Protein AF-A0A8S3UVD8-F1 (afdb_monomer_lite)

Sequence (152 aa):
MSSKSVLEHFTVPDDFQNGNTFKGKCMHCGTLISGSYKVTSNFVTHMKRKHRDLYILHSENKEIQPTLTQCIKKSVKYSPSDPKQLEMTNALIMFIAGDLLAVQYLAIPATSAPVERLFSTAGKTFRPERCRLADGTFEKLMMVKCNGKMLK

Foldseek 3Di:
DDLDDLCVQWDWDPDDDDDDWTWTAGNPPRDTWTDDPVDCVRSLVCCCPPVVVVSVVSVVPDPPDDDPVRVVVPDDDDDPPDVVVVVVVVVVCCCCVPPVVCCVVVVDDPDCVVVVVLVVVLCVVDDPVPDPDDPVRSVVVSVCVVCVVVVD

Secondary structure (DSSP, 8-state):
-----GGGGEE------SS--EEEEETTT--EEEEBTTB-HHHHHHHHHH-HHHHHHHHTTS-PPPPHHHHHHT-PPPPTT-HHHHHHHHHHHHIIIIIIHHHHHHTS-SSSHHHHHHHHHHHHH--TTT----HHHHHHHHHHHHHTTT--

InterPro domains:
  IPR003656 Zinc finger, BED-type [PF02892] (22-52)
  IPR008906 HAT, C-terminal dimerisation domain [PF05699] (101-145)
  IPR012337 Ribonuclease H-like superfamily [SSF53098] (101-149)
  IPR052035 Zinc finger BED domain-containing [PTHR46481] (101-147)

pLDDT: mean 81.74, std 10.95, range [38.47, 94.12]

Structure (mmCIF, N/CA/C/O backbone):
data_AF-A0A8S3UVD8-F1
#
_entry.id   AF-A0A8S3UVD8-F1
#
loop_
_atom_site.group_PDB
_atom_site.id
_atom_site.type_symbol
_atom_site.label_atom_id
_atom_site.label_alt_id
_atom_site.label_comp_id
_atom_site.label_asym_id
_atom_site.label_entity_id
_atom_site.label_seq_id
_atom_site.pdbx_PDB_ins_code
_atom_site.Cartn_x
_atom_site.Cartn_y
_atom_site.Cartn_z
_atom_site.occupancy
_atom_site.B_iso_or_equiv
_atom_site.auth_seq_id
_atom_site.auth_comp_id
_atom_site.auth_asym_id
_atom_site.auth_atom_id
_atom_site.pdbx_PDB_model_num
ATOM 1 N N . MET A 1 1 ? -14.659 1.207 34.297 1.00 38.47 1 MET A N 1
ATOM 2 C CA . MET A 1 1 ? -15.651 0.137 34.545 1.00 38.47 1 MET A CA 1
ATOM 3 C C . MET A 1 1 ? -15.210 -1.087 33.761 1.00 38.47 1 MET A C 1
ATOM 5 O O . MET A 1 1 ? -15.003 -0.964 32.563 1.00 38.47 1 MET A O 1
ATOM 9 N N . SER A 1 2 ? -14.936 -2.204 34.440 1.00 39.72 2 SER A N 1
ATOM 10 C CA . SER A 1 2 ? -14.349 -3.405 33.825 1.00 39.72 2 SER A CA 1
ATOM 11 C C . SER A 1 2 ? -15.328 -4.034 32.827 1.00 39.72 2 SER A C 1
ATOM 13 O O . SER A 1 2 ? -16.478 -4.295 33.183 1.00 39.72 2 SER A O 1
ATOM 15 N N . SER A 1 3 ? -14.905 -4.236 31.577 1.00 52.03 3 SER A N 1
ATOM 16 C CA . SER A 1 3 ? -15.711 -4.889 30.543 1.00 52.03 3 SER A CA 1
ATOM 17 C C . SER A 1 3 ? -15.956 -6.346 30.935 1.00 52.03 3 SER A C 1
ATOM 19 O O . SER A 1 3 ? -15.036 -7.161 30.859 1.00 52.03 3 SER A O 1
ATOM 21 N N . LYS A 1 4 ? -17.180 -6.666 31.365 1.00 61.78 4 LYS A N 1
ATOM 22 C CA . LYS A 1 4 ? -17.536 -8.013 31.822 1.00 61.78 4 LYS A CA 1
ATOM 23 C C . LYS A 1 4 ? -17.364 -9.032 30.696 1.00 61.78 4 LYS A C 1
ATOM 25 O O . LYS A 1 4 ? -17.984 -8.911 29.633 1.00 61.78 4 LYS A O 1
ATOM 30 N N . SER A 1 5 ? -16.494 -10.015 30.905 1.00 77.50 5 SER A N 1
ATOM 31 C CA . SER A 1 5 ? -16.198 -11.054 29.915 1.00 77.50 5 SER A CA 1
ATOM 32 C C . SER A 1 5 ? -17.303 -12.107 29.899 1.00 77.50 5 SER A C 1
ATOM 34 O O . SER A 1 5 ? -17.828 -12.490 30.938 1.00 77.50 5 SER A O 1
ATOM 36 N N . VAL A 1 6 ? -17.626 -12.659 28.723 1.00 83.75 6 VAL A N 1
ATOM 37 C CA . VAL A 1 6 ? -18.610 -13.759 28.596 1.00 83.75 6 VAL A CA 1
ATOM 38 C C . VAL A 1 6 ? -18.201 -14.989 29.419 1.00 83.75 6 VAL A C 1
ATOM 40 O O . VAL A 1 6 ? -19.062 -15.768 29.821 1.00 83.75 6 VAL A O 1
ATOM 43 N N . LEU A 1 7 ? -16.902 -15.139 29.699 1.00 84.62 7 LEU A N 1
ATOM 44 C CA . LEU A 1 7 ? -16.356 -16.206 30.537 1.00 84.62 7 LEU A CA 1
ATOM 45 C C . LEU A 1 7 ? -16.780 -16.110 32.012 1.00 84.62 7 LEU A C 1
ATOM 47 O O . LEU A 1 7 ? -16.761 -17.131 32.683 1.00 84.62 7 LEU A O 1
ATOM 51 N N . GLU A 1 8 ? -17.241 -14.953 32.502 1.00 86.06 8 GLU A N 1
ATOM 52 C CA . GLU A 1 8 ? -17.732 -14.792 33.886 1.00 86.06 8 GLU A CA 1
ATOM 53 C C . GLU A 1 8 ? -18.991 -15.625 34.181 1.00 86.06 8 GLU A C 1
ATOM 55 O O . GLU A 1 8 ? -19.321 -15.870 35.336 1.00 86.06 8 GLU A O 1
ATOM 60 N N . HIS A 1 9 ? -19.689 -16.098 33.144 1.00 87.50 9 HIS A N 1
ATOM 61 C CA . HIS A 1 9 ? -20.867 -16.967 33.272 1.00 87.50 9 HIS A CA 1
ATOM 62 C C . HIS A 1 9 ? -20.526 -18.465 33.263 1.00 87.50 9 HIS A C 1
ATOM 64 O O . HIS A 1 9 ? -21.423 -19.314 33.153 1.00 87.50 9 HIS A O 1
ATOM 70 N N . PHE A 1 10 ? -19.236 -18.801 33.314 1.00 89.25 10 PHE A N 1
ATOM 71 C CA . PHE A 1 10 ? -18.733 -20.165 33.241 1.00 89.25 10 PHE A CA 1
ATOM 72 C C . PHE A 1 10 ? -17.772 -20.452 34.387 1.00 89.25 10 PHE A C 1
ATOM 74 O O . PHE A 1 10 ? -16.854 -19.687 34.661 1.00 89.25 10 PHE A O 1
ATOM 81 N N . THR A 1 11 ? -17.934 -21.617 35.006 1.00 88.62 11 THR A N 1
ATOM 82 C CA . THR A 1 11 ? -16.913 -22.172 35.894 1.00 88.62 11 THR A CA 1
ATOM 83 C C . THR A 1 11 ? -15.843 -22.821 35.024 1.00 88.62 11 THR A C 1
ATOM 85 O O . THR A 1 11 ? -16.133 -23.781 34.299 1.00 88.62 11 THR A O 1
ATOM 88 N N . VAL A 1 12 ? -14.631 -22.272 35.059 1.00 83.50 12 VAL A N 1
ATOM 89 C CA . VAL A 1 12 ? -13.481 -22.725 34.269 1.00 83.50 12 VAL A CA 1
ATOM 90 C C . VAL A 1 12 ? -12.367 -23.197 35.211 1.00 83.50 12 VAL A C 1
ATOM 92 O O . VAL A 1 12 ? -12.194 -22.590 36.263 1.00 83.50 12 VAL A O 1
ATOM 95 N N . PRO A 1 13 ? -11.661 -24.299 34.900 1.00 77.69 13 PRO A N 1
ATOM 96 C CA . PRO A 1 13 ? -10.553 -24.767 35.728 1.00 77.69 13 PRO A CA 1
ATOM 97 C C . PRO A 1 13 ? -9.345 -23.823 35.614 1.00 77.69 13 PRO A C 1
ATOM 99 O O . PRO A 1 13 ? -8.972 -23.426 34.506 1.00 77.69 13 PRO A O 1
ATOM 102 N N . ASP A 1 14 ? -8.731 -23.510 36.758 1.00 66.00 14 ASP A N 1
ATOM 103 C CA . ASP A 1 14 ? -7.578 -22.603 36.912 1.00 66.00 14 ASP A CA 1
ATOM 104 C C . ASP A 1 14 ? -6.243 -23.200 36.434 1.00 66.00 14 ASP A C 1
ATOM 106 O O . ASP A 1 14 ? -5.193 -22.591 36.635 1.00 66.00 14 ASP A O 1
ATOM 110 N N . ASP A 1 15 ? -6.249 -24.379 35.803 1.00 62.69 15 ASP A N 1
ATOM 111 C CA . ASP A 1 15 ? -5.028 -25.090 35.423 1.00 62.69 15 ASP A CA 1
ATOM 112 C C . ASP A 1 15 ? -4.253 -24.334 34.333 1.00 62.69 15 ASP A C 1
ATOM 114 O O . ASP A 1 15 ? -4.408 -24.518 33.120 1.00 62.69 15 ASP A O 1
ATOM 118 N N . PHE A 1 16 ? -3.376 -23.454 34.810 1.00 54.94 16 PHE A N 1
ATOM 119 C CA . PHE A 1 16 ? -2.309 -22.818 34.069 1.00 54.94 16 PHE A CA 1
ATOM 120 C C . PHE A 1 16 ? -1.323 -23.894 33.631 1.00 54.94 16 PHE A C 1
ATOM 122 O O . PHE A 1 16 ? -0.362 -24.186 34.341 1.00 54.94 16 PHE A O 1
ATOM 129 N N . GLN A 1 17 ? -1.532 -24.438 32.431 1.00 56.34 17 GLN A N 1
ATOM 130 C CA . GLN A 1 17 ? -0.442 -24.647 31.481 1.00 56.34 17 GLN A CA 1
ATOM 131 C C . GLN A 1 17 ? -0.924 -25.005 30.068 1.00 56.34 17 GLN A C 1
ATOM 133 O O . GLN A 1 17 ? -1.580 -26.007 29.816 1.00 56.34 17 GLN A O 1
ATOM 138 N N . ASN A 1 18 ? -0.467 -24.165 29.139 1.00 52.91 18 ASN A N 1
ATOM 139 C CA . ASN A 1 18 ? -0.089 -24.500 27.772 1.00 52.91 18 ASN A CA 1
ATOM 140 C C . ASN A 1 18 ? -1.186 -25.023 26.822 1.00 52.91 18 ASN A C 1
ATOM 142 O O . ASN A 1 18 ? -1.435 -26.215 26.702 1.00 52.91 18 ASN A O 1
ATOM 146 N N . GLY A 1 19 ? -1.780 -24.105 26.051 1.00 57.94 19 GLY A N 1
ATOM 147 C CA . GLY A 1 19 ? -2.314 -24.384 24.707 1.00 57.94 19 GLY A CA 1
ATOM 148 C C . GLY A 1 19 ? -3.554 -25.278 24.574 1.00 57.94 19 GLY A C 1
ATOM 149 O O . GLY A 1 19 ? -4.140 -25.302 23.492 1.00 57.94 19 GLY A O 1
ATOM 150 N N . ASN A 1 20 ? -3.990 -25.964 25.629 1.00 69.25 20 ASN A N 1
ATOM 151 C CA . ASN A 1 20 ? -5.048 -26.963 25.531 1.00 69.25 20 ASN A CA 1
ATOM 152 C C . ASN A 1 20 ? -6.461 -26.374 25.609 1.00 69.25 20 ASN A C 1
ATOM 154 O O . ASN A 1 20 ? -6.728 -25.352 26.246 1.00 69.25 20 ASN A O 1
ATOM 158 N N . THR A 1 21 ? -7.390 -27.052 24.933 1.00 77.19 21 THR A N 1
ATOM 159 C CA . THR A 1 21 ? -8.827 -26.795 25.042 1.00 77.19 21 THR A CA 1
ATOM 160 C C . THR A 1 21 ? -9.318 -27.209 26.424 1.00 77.19 21 THR A C 1
ATOM 162 O O . THR A 1 21 ? -9.106 -28.352 26.827 1.00 77.19 21 THR A O 1
ATOM 165 N N . PHE A 1 22 ? -10.020 -26.322 27.124 1.00 86.00 22 PHE A N 1
ATOM 166 C CA . PHE A 1 22 ? -10.641 -26.620 28.413 1.00 86.00 22 PHE A CA 1
ATOM 167 C C . PHE A 1 22 ? -12.155 -26.775 28.261 1.00 86.00 22 PHE A C 1
ATOM 169 O O . PHE A 1 22 ? -12.752 -26.317 27.282 1.00 86.00 22 PHE A O 1
ATOM 176 N N . LYS A 1 23 ? -12.790 -27.414 29.247 1.00 87.06 23 LYS A N 1
ATOM 177 C CA . LYS A 1 23 ? -14.249 -27.516 29.345 1.00 87.06 23 LYS A CA 1
ATOM 178 C C . LYS A 1 23 ? -14.750 -26.578 30.438 1.00 87.06 23 LYS A C 1
ATOM 180 O O . LYS A 1 23 ? -14.437 -26.786 31.603 1.00 87.06 23 LYS A O 1
ATOM 185 N N . GLY A 1 24 ? -15.516 -25.557 30.065 1.00 89.06 24 GLY A N 1
ATOM 186 C CA . GLY A 1 24 ? -16.191 -24.662 31.005 1.00 89.06 24 GLY A CA 1
ATOM 187 C C . GLY A 1 24 ? -17.629 -25.110 31.256 1.00 89.06 24 GLY A C 1
ATOM 188 O O . GLY A 1 24 ? -18.344 -25.452 30.311 1.00 89.06 24 GLY A O 1
ATOM 189 N N . LYS A 1 25 ? -18.071 -25.102 32.516 1.00 92.12 25 LYS A N 1
ATOM 190 C CA . LYS A 1 25 ? -19.456 -25.422 32.897 1.00 92.12 25 LYS A CA 1
ATOM 191 C C . LYS A 1 25 ? -20.290 -24.147 32.943 1.00 92.12 25 LYS A C 1
ATOM 193 O O . LYS A 1 25 ? -19.943 -23.217 33.662 1.00 92.12 25 LYS A O 1
ATOM 198 N N . CYS A 1 26 ? -21.392 -24.096 32.196 1.00 92.88 26 CYS A N 1
ATOM 199 C CA . CYS A 1 26 ? -22.315 -22.962 32.252 1.00 92.88 26 CYS A CA 1
ATOM 200 C C . CYS A 1 26 ? -22.997 -22.881 33.624 1.00 92.88 26 CYS A C 1
ATOM 202 O O . CYS A 1 26 ? -23.565 -23.873 34.083 1.00 92.88 26 CYS A O 1
ATOM 204 N N . MET A 1 27 ? -23.015 -21.698 34.238 1.00 92.31 27 MET A N 1
ATOM 205 C CA . MET A 1 27 ? -23.657 -21.485 35.542 1.00 92.31 27 MET A CA 1
ATOM 206 C C . MET A 1 27 ? -25.193 -21.463 35.474 1.00 92.31 27 MET A C 1
ATOM 208 O O . MET A 1 27 ? -25.849 -21.697 36.482 1.00 92.31 27 MET A O 1
ATOM 212 N N . HIS A 1 28 ? -25.770 -21.242 34.288 1.00 89.81 28 HIS A N 1
ATOM 213 C CA . HIS A 1 28 ? -27.219 -21.059 34.101 1.00 89.81 28 HIS A CA 1
ATOM 214 C C . HIS A 1 28 ? -27.960 -22.333 33.683 1.00 89.81 28 HIS A C 1
ATOM 216 O O . HIS A 1 28 ? -29.147 -22.479 33.951 1.00 89.81 28 HIS A O 1
ATOM 222 N N . CYS A 1 29 ? -27.279 -23.270 33.016 1.00 91.75 29 CYS A N 1
ATOM 223 C CA . CYS A 1 29 ? -27.879 -24.543 32.592 1.00 91.75 29 CYS A CA 1
ATOM 224 C C . CYS A 1 29 ? -26.997 -25.773 32.838 1.00 91.75 29 CYS A C 1
ATOM 226 O O . CYS A 1 29 ? -27.349 -26.874 32.418 1.00 91.75 29 CYS A O 1
ATOM 228 N N . GLY A 1 30 ? -25.812 -25.602 33.433 1.00 89.50 30 GLY A N 1
ATOM 229 C CA . GLY A 1 30 ? -24.894 -26.700 33.746 1.00 89.50 30 GLY A CA 1
ATOM 230 C C . GLY A 1 30 ? -24.226 -27.372 32.541 1.00 89.50 30 GLY A C 1
ATOM 231 O O . GLY A 1 30 ? -23.455 -28.309 32.737 1.00 89.50 30 GLY A O 1
ATOM 232 N N . THR A 1 31 ? -24.488 -26.923 31.307 1.00 92.06 31 THR A N 1
ATOM 233 C CA . THR A 1 31 ? -23.920 -27.531 30.091 1.00 92.06 31 THR A CA 1
ATOM 234 C C . THR A 1 31 ? -22.405 -27.312 30.036 1.00 92.06 31 THR A C 1
ATOM 236 O O . THR A 1 31 ? -21.930 -26.198 30.261 1.00 92.06 31 THR A O 1
ATOM 239 N N . LEU A 1 32 ? -21.651 -28.363 29.707 1.00 90.81 32 LEU A N 1
ATOM 240 C CA . LEU A 1 32 ? -20.200 -28.305 29.519 1.00 90.81 32 LEU A CA 1
ATOM 241 C C . LEU A 1 32 ? -19.857 -27.893 28.085 1.00 90.81 32 LEU A C 1
ATOM 243 O O . LEU A 1 32 ? -20.326 -28.504 27.126 1.00 90.81 32 LEU A O 1
ATOM 247 N N . ILE A 1 33 ? -19.008 -26.879 27.939 1.00 91.50 33 ILE A N 1
ATOM 248 C CA . ILE A 1 33 ? -18.602 -26.324 26.647 1.00 91.50 33 ILE A CA 1
ATOM 249 C C . ILE A 1 33 ? -17.091 -26.387 26.532 1.00 91.50 33 ILE A C 1
ATOM 251 O O . ILE A 1 33 ? -16.381 -25.880 27.394 1.00 91.50 33 ILE A O 1
ATOM 255 N N . SER A 1 34 ? -16.606 -26.984 25.446 1.00 88.31 34 SER A N 1
ATOM 256 C CA . SER A 1 34 ? -15.174 -27.015 25.148 1.00 88.31 34 SER A CA 1
ATOM 257 C C . SER A 1 34 ? -14.761 -25.735 24.416 1.00 88.31 34 SER A C 1
ATOM 259 O O . SER A 1 34 ? -15.440 -25.303 23.479 1.00 88.31 34 SER A O 1
ATOM 261 N N . GLY A 1 35 ? -13.651 -25.125 24.818 1.00 85.12 35 GLY A N 1
ATOM 262 C CA . GLY A 1 35 ? -13.137 -23.900 24.210 1.00 85.12 35 GLY A CA 1
ATOM 263 C C . GLY A 1 35 ? -11.709 -23.584 24.641 1.00 85.12 35 GLY A C 1
ATOM 264 O O . GLY A 1 35 ? -11.030 -24.414 25.237 1.00 85.12 35 GLY A O 1
ATOM 265 N N . SER A 1 36 ? -11.239 -22.386 24.307 1.00 82.56 36 SER A N 1
ATOM 266 C CA . SER A 1 36 ? -9.900 -21.899 24.652 1.00 82.56 36 SER A CA 1
ATOM 267 C C . SER A 1 36 ? -9.997 -20.500 25.251 1.00 82.56 36 SER A C 1
ATOM 269 O O . SER A 1 36 ? -10.903 -19.743 24.912 1.00 82.56 36 SER A O 1
ATOM 271 N N . TYR A 1 37 ? -9.041 -20.121 26.100 1.00 77.50 37 TYR A N 1
ATOM 272 C CA . TYR A 1 37 ? -9.027 -18.798 26.732 1.00 77.50 37 TYR A CA 1
ATOM 273 C C . TYR A 1 37 ? -8.767 -17.679 25.715 1.00 77.50 37 TYR A C 1
ATOM 275 O O . TYR A 1 37 ? -9.180 -16.543 25.925 1.00 77.50 37 TYR A O 1
ATOM 283 N N . LYS A 1 38 ? -8.139 -18.007 24.576 1.00 77.94 38 LYS A N 1
ATOM 284 C CA . LYS A 1 38 ? -7.880 -17.060 23.481 1.00 77.94 38 LYS A CA 1
ATOM 285 C C . LYS A 1 38 ? -9.110 -16.784 22.609 1.00 77.94 38 LYS A C 1
ATOM 287 O O . LYS A 1 38 ? -9.153 -15.756 21.943 1.00 77.94 38 LYS A O 1
ATOM 292 N N . VAL A 1 39 ? -10.091 -17.694 22.572 1.00 78.06 39 VAL A N 1
ATOM 293 C CA . VAL A 1 39 ? -11.243 -17.614 21.656 1.00 78.06 39 VAL A CA 1
ATOM 294 C C . VAL A 1 39 ? -12.528 -18.012 22.377 1.00 78.06 39 VAL A C 1
ATOM 296 O O . VAL A 1 39 ? -12.733 -19.170 22.731 1.00 78.06 39 VAL A O 1
ATOM 299 N N . THR A 1 40 ? -13.447 -17.058 22.531 1.00 86.38 40 THR A N 1
ATOM 300 C CA . THR A 1 40 ? -14.690 -17.232 23.303 1.00 86.38 40 THR A CA 1
ATOM 301 C C . THR A 1 40 ? -15.922 -17.564 22.450 1.00 86.38 40 THR A C 1
ATOM 303 O O . THR A 1 40 ? -17.042 -17.587 22.964 1.00 86.38 40 THR A O 1
ATOM 306 N N . SER A 1 41 ? -15.753 -17.849 21.151 1.00 86.38 41 SER A N 1
ATOM 307 C CA . SER A 1 41 ? -16.862 -18.016 20.192 1.00 86.38 41 SER A CA 1
ATOM 308 C C . SER A 1 41 ? -17.870 -19.096 20.603 1.00 86.38 41 SER A C 1
ATOM 310 O O . SER A 1 41 ? -19.080 -18.880 20.497 1.00 86.38 41 SER A O 1
ATOM 312 N N . ASN A 1 42 ? -17.397 -20.228 21.130 1.00 89.38 42 ASN A N 1
ATOM 313 C CA . ASN A 1 42 ? -18.251 -21.335 21.567 1.00 89.38 42 ASN A CA 1
ATOM 314 C C . ASN A 1 42 ? -19.138 -20.931 22.756 1.00 89.38 42 ASN A C 1
ATOM 316 O O . ASN A 1 42 ? -20.344 -21.182 22.748 1.00 89.38 42 ASN A O 1
ATOM 320 N N . PHE A 1 43 ? -18.564 -20.232 23.739 1.00 89.44 43 PHE A N 1
ATOM 321 C CA . PHE A 1 43 ? -19.272 -19.729 24.920 1.00 89.44 43 PHE A CA 1
ATOM 322 C C . PHE A 1 43 ? -20.301 -18.653 24.549 1.00 89.44 43 PHE A C 1
ATOM 324 O O . PHE A 1 43 ? -21.448 -18.705 24.995 1.00 89.44 43 PHE A O 1
ATOM 331 N N . VAL A 1 44 ? -19.932 -17.732 23.649 1.00 89.06 44 VAL A N 1
ATOM 332 C CA . VAL A 1 44 ? -20.845 -16.723 23.082 1.00 89.06 44 VAL A CA 1
ATOM 333 C C . VAL A 1 44 ? -22.011 -17.388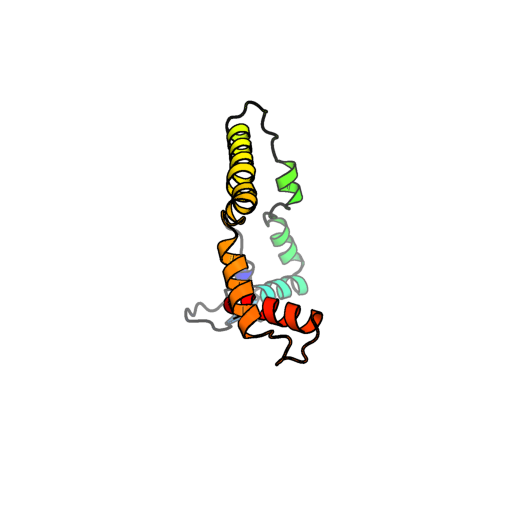 22.353 1.00 89.06 44 VAL A C 1
ATOM 335 O O . VAL A 1 44 ? -23.162 -16.997 22.537 1.00 89.06 44 VAL A O 1
ATOM 338 N N . THR A 1 45 ? -21.732 -18.400 21.531 1.00 91.38 45 THR A N 1
ATOM 339 C CA . THR A 1 45 ? -22.753 -19.111 20.747 1.00 91.38 45 THR A CA 1
ATOM 340 C C . THR A 1 45 ? -23.751 -19.820 21.650 1.00 91.38 45 THR A C 1
ATOM 342 O O . THR A 1 45 ? -24.957 -19.748 21.417 1.00 91.38 45 THR A O 1
ATOM 345 N N . HIS A 1 46 ? -23.268 -20.469 22.707 1.00 91.81 46 HIS A N 1
ATOM 346 C CA . HIS A 1 46 ? -24.139 -21.073 23.703 1.00 91.81 46 HIS A CA 1
ATOM 347 C C . HIS A 1 46 ? -25.015 -20.040 24.409 1.00 91.81 46 HIS A C 1
ATOM 349 O O . HIS A 1 46 ? -26.228 -20.236 24.480 1.00 91.81 46 HIS A O 1
ATOM 355 N N . MET A 1 47 ? -24.423 -18.929 24.863 1.00 90.50 47 MET A N 1
ATOM 356 C CA . MET A 1 47 ? -25.163 -17.865 25.541 1.00 90.50 47 MET A CA 1
ATOM 357 C C . MET A 1 47 ? -26.280 -17.323 24.641 1.00 90.50 47 MET A C 1
ATOM 359 O O . MET A 1 47 ? -27.427 -17.257 25.060 1.00 90.50 47 MET A O 1
ATOM 363 N N . LYS A 1 48 ? -25.995 -17.066 23.358 1.00 89.44 48 LYS A N 1
ATOM 364 C CA . LYS A 1 48 ? -27.003 -16.622 22.378 1.00 89.44 48 LYS A CA 1
ATOM 365 C C . LYS A 1 48 ? -28.161 -17.608 22.187 1.00 89.44 48 LYS A C 1
ATOM 367 O O . LYS A 1 48 ? -29.277 -17.171 21.928 1.00 89.44 48 LYS A O 1
ATOM 372 N N . ARG A 1 49 ? -27.896 -18.918 22.254 1.00 90.06 49 ARG A N 1
ATOM 373 C CA . ARG A 1 49 ? -28.888 -19.969 21.960 1.00 90.06 49 ARG A CA 1
ATOM 374 C C . ARG A 1 49 ? -29.738 -20.352 23.168 1.00 90.06 49 ARG A C 1
ATOM 376 O O . ARG A 1 49 ? -30.937 -20.532 23.010 1.00 90.06 49 ARG A O 1
ATOM 383 N N . LYS A 1 50 ? -29.124 -20.516 24.343 1.00 90.38 50 LYS A N 1
ATOM 384 C CA . LYS A 1 50 ? -29.808 -21.000 25.557 1.00 90.38 50 LYS A CA 1
ATOM 385 C C . LYS A 1 50 ? -30.163 -19.902 26.555 1.00 90.38 50 LYS A C 1
ATOM 387 O O . LYS A 1 50 ? -31.067 -20.097 27.355 1.00 90.38 50 LYS A O 1
ATOM 392 N N . HIS A 1 51 ? -29.473 -18.767 26.501 1.00 90.00 51 HIS A N 1
ATOM 393 C CA . HIS A 1 51 ? -29.577 -17.691 27.487 1.00 90.00 51 HIS A CA 1
ATOM 394 C C . HIS A 1 51 ? -29.597 -16.330 26.782 1.00 90.00 51 HIS A C 1
ATOM 396 O O . HIS A 1 51 ? -28.798 -15.433 27.068 1.00 90.00 51 HIS A O 1
ATOM 402 N N . ARG A 1 52 ? -30.496 -16.206 25.796 1.00 85.31 52 ARG A N 1
ATOM 403 C CA . ARG A 1 52 ? -30.590 -15.036 24.915 1.00 85.31 52 ARG A CA 1
ATOM 404 C C . ARG A 1 52 ? -30.786 -13.745 25.710 1.00 85.31 52 ARG A C 1
ATOM 406 O O . ARG A 1 52 ? -30.130 -12.756 25.401 1.00 85.31 52 ARG A O 1
ATOM 413 N N . ASP A 1 53 ? -31.600 -13.788 26.759 1.00 83.75 53 ASP A N 1
ATOM 414 C CA . ASP A 1 53 ? -31.919 -12.628 27.598 1.00 83.75 53 ASP A CA 1
ATOM 415 C C . ASP A 1 53 ? -30.674 -12.101 28.333 1.00 83.75 53 ASP A C 1
ATOM 417 O O . ASP A 1 53 ? -30.387 -10.905 28.318 1.00 83.75 53 ASP A O 1
ATOM 421 N N . LEU A 1 54 ? -29.848 -13.006 28.874 1.00 81.75 54 LEU A N 1
ATOM 422 C CA . LEU A 1 54 ? -28.587 -12.657 29.542 1.00 81.75 54 LEU A CA 1
ATOM 423 C C . LEU A 1 54 ? -27.531 -12.128 28.561 1.00 81.75 54 LEU A C 1
ATOM 425 O O . LEU A 1 54 ? -26.745 -11.241 28.911 1.00 81.75 54 LEU A O 1
ATOM 429 N N . TYR A 1 55 ? -27.518 -12.652 27.329 1.00 83.06 55 TYR A N 1
ATOM 430 C CA . TYR A 1 55 ? -26.653 -12.158 26.258 1.00 83.06 55 TYR A CA 1
ATOM 431 C C . TYR A 1 55 ? -27.031 -10.735 25.824 1.00 83.06 55 TYR A C 1
ATOM 433 O O . TYR A 1 55 ? -26.136 -9.915 25.627 1.00 83.06 55 TYR A O 1
ATOM 441 N N . ILE A 1 56 ? -28.328 -10.438 25.679 1.00 78.94 56 ILE A N 1
ATOM 442 C CA . ILE A 1 56 ? -28.821 -9.113 25.265 1.00 78.94 56 ILE A CA 1
ATOM 443 C C . ILE A 1 56 ? -28.407 -8.049 26.291 1.00 78.94 56 ILE A C 1
ATOM 445 O O . ILE A 1 56 ? -27.772 -7.069 25.909 1.00 78.94 56 ILE A O 1
ATOM 449 N N . LEU A 1 57 ? -28.615 -8.306 27.587 1.00 71.81 57 LEU A N 1
ATOM 450 C CA . LEU A 1 57 ? -28.217 -7.390 28.669 1.00 71.81 57 LEU A CA 1
ATOM 451 C C . LEU A 1 57 ? -26.707 -7.069 28.675 1.00 71.81 57 LEU A C 1
ATOM 453 O O . LEU A 1 57 ? -26.299 -5.952 28.996 1.00 71.81 57 LEU A O 1
ATOM 457 N N . HIS A 1 58 ? -25.860 -8.030 28.292 1.00 67.50 58 HIS A N 1
ATOM 458 C CA . HIS A 1 58 ? -24.414 -7.807 28.144 1.00 67.50 58 HIS A CA 1
ATOM 459 C C . HIS A 1 58 ? -24.035 -7.148 26.808 1.00 67.50 58 HIS A C 1
ATOM 461 O O . HIS A 1 58 ? -23.004 -6.483 26.719 1.00 67.50 58 HIS A O 1
ATOM 467 N N . SER A 1 59 ? -24.832 -7.349 25.757 1.00 66.31 59 SER A N 1
ATOM 468 C CA . SER A 1 59 ? -24.605 -6.802 24.416 1.00 66.31 59 SER A CA 1
ATOM 469 C C . SER A 1 59 ? -24.823 -5.292 24.366 1.00 66.31 59 SER A C 1
ATOM 471 O O . SER A 1 59 ? -24.079 -4.602 23.676 1.00 66.31 59 SER A O 1
ATOM 473 N N . GLU A 1 60 ? -25.815 -4.784 25.096 1.00 60.88 60 GLU A N 1
ATOM 474 C CA . GLU A 1 60 ? -26.178 -3.358 25.108 1.00 60.88 60 GLU A CA 1
ATOM 475 C C . GLU A 1 60 ? -25.132 -2.468 25.804 1.00 60.88 60 GLU A C 1
ATOM 477 O O . GLU A 1 60 ? -25.131 -1.260 25.610 1.00 60.88 60 GLU A O 1
ATOM 482 N N . ASN A 1 61 ? -24.186 -3.065 26.541 1.00 59.38 61 ASN A N 1
ATOM 483 C CA . ASN A 1 61 ? -23.090 -2.367 27.225 1.00 59.38 61 ASN A CA 1
ATOM 484 C C . ASN A 1 61 ? -21.728 -2.475 26.510 1.00 59.38 61 ASN A C 1
ATOM 486 O O . ASN A 1 61 ? -20.701 -2.097 27.077 1.00 59.38 61 ASN A O 1
ATOM 490 N N . LYS A 1 62 ? -21.668 -3.017 25.286 1.00 62.28 62 LYS A N 1
ATOM 491 C CA . LYS A 1 62 ? -20.420 -2.995 24.511 1.00 62.28 62 LYS A CA 1
ATOM 492 C C . LYS A 1 62 ? -20.258 -1.638 23.843 1.00 62.28 62 LYS A C 1
ATOM 494 O O . LYS A 1 62 ? -21.048 -1.294 22.972 1.00 62.28 62 LYS A O 1
ATOM 499 N N . GLU A 1 63 ? -19.193 -0.924 24.199 1.00 65.06 63 GLU A N 1
ATOM 500 C CA . GLU A 1 63 ? -18.664 0.199 23.420 1.00 65.06 63 GLU A CA 1
ATOM 501 C C . GLU A 1 63 ? -18.474 -0.272 21.966 1.00 65.06 63 GLU A C 1
ATOM 503 O O . GLU A 1 63 ? -17.570 -1.054 21.656 1.00 65.06 63 GLU A O 1
ATOM 508 N N . ILE A 1 64 ? -19.388 0.118 21.075 1.00 69.38 64 ILE A N 1
ATOM 509 C CA . ILE A 1 64 ? -19.325 -0.256 19.6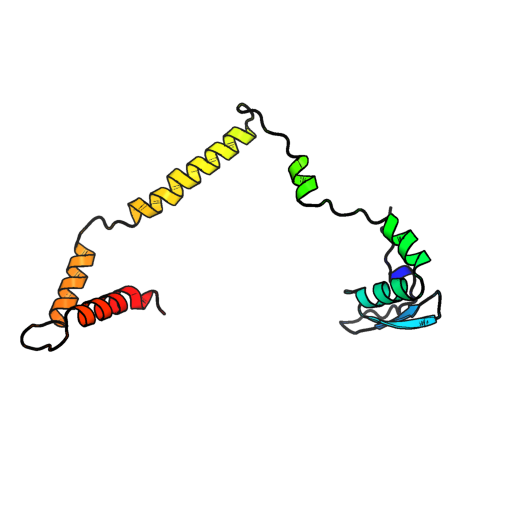63 1.00 69.38 64 ILE A CA 1
ATOM 510 C C . ILE A 1 64 ? -18.192 0.559 19.054 1.00 69.38 64 ILE A C 1
ATOM 512 O O . ILE A 1 64 ? -18.249 1.790 19.038 1.00 69.38 64 ILE A O 1
ATOM 516 N N . GLN A 1 65 ? -17.165 -0.122 18.542 1.00 74.56 65 GLN A N 1
ATOM 517 C CA . GLN A 1 65 ? -16.110 0.550 17.795 1.00 74.56 65 GLN A CA 1
ATOM 518 C C . GLN A 1 65 ? -16.755 1.366 16.660 1.00 74.56 65 GLN A C 1
ATOM 520 O O . GLN A 1 65 ? -17.539 0.805 15.885 1.00 74.56 65 GLN A O 1
ATOM 525 N N . PRO A 1 66 ? -16.459 2.672 16.548 1.00 73.88 66 PRO A N 1
ATOM 526 C CA . PRO A 1 66 ? -17.065 3.503 15.525 1.00 73.88 66 PRO A CA 1
ATOM 527 C C . PRO A 1 66 ? -16.713 2.976 14.135 1.00 73.88 66 PRO A C 1
ATOM 529 O O . PRO A 1 66 ? -15.605 2.499 13.878 1.00 73.88 66 PRO A O 1
ATOM 532 N N . THR A 1 67 ? -17.670 3.077 13.219 1.00 81.19 67 THR A N 1
ATOM 533 C CA . THR A 1 67 ? -17.435 2.719 11.816 1.00 81.19 67 THR A CA 1
ATOM 534 C C . THR A 1 67 ? -16.466 3.710 11.170 1.00 81.19 67 THR A C 1
ATOM 536 O O . THR A 1 67 ? -16.404 4.876 11.569 1.00 81.19 67 THR A O 1
ATOM 539 N N . LEU A 1 68 ? -15.763 3.292 10.109 1.00 77.50 68 LEU A N 1
ATOM 540 C CA . LEU A 1 68 ? -14.926 4.204 9.315 1.00 77.50 68 LEU A CA 1
ATOM 541 C C . LEU A 1 68 ? -15.707 5.456 8.890 1.00 77.50 68 LEU A C 1
ATOM 543 O O . LEU A 1 68 ? -15.203 6.570 8.995 1.00 77.50 68 LEU A O 1
ATOM 547 N N . THR A 1 69 ? -16.975 5.294 8.505 1.00 78.56 69 THR A N 1
ATOM 548 C CA . THR A 1 69 ? -17.865 6.400 8.135 1.00 78.56 69 THR A CA 1
ATOM 549 C C . THR A 1 69 ? -18.082 7.397 9.277 1.00 78.56 69 THR A C 1
ATOM 551 O O . THR A 1 69 ? -18.118 8.602 9.036 1.00 78.56 69 THR A O 1
ATOM 554 N N . GLN A 1 70 ? -18.216 6.928 10.520 1.00 78.25 70 GLN A N 1
ATOM 555 C CA . GLN A 1 70 ? -18.366 7.802 11.689 1.00 78.25 70 GLN A CA 1
ATOM 556 C C . GLN A 1 70 ? -17.070 8.550 12.020 1.00 78.25 70 GLN A C 1
ATOM 558 O O . GLN A 1 70 ? -17.131 9.721 12.391 1.00 78.25 70 GLN A O 1
ATOM 563 N N . CYS A 1 71 ? -15.909 7.917 11.837 1.00 71.12 71 CYS A N 1
ATOM 564 C CA . CYS A 1 71 ? -14.616 8.579 12.016 1.00 71.12 71 CYS A CA 1
ATOM 565 C C . CYS A 1 71 ? -14.363 9.644 10.940 1.00 71.12 71 CYS A C 1
ATOM 567 O O . CYS A 1 71 ? -13.937 10.750 11.262 1.00 71.12 71 CYS A O 1
ATOM 569 N N . ILE A 1 72 ? -14.689 9.348 9.678 1.00 79.12 72 ILE A N 1
ATOM 570 C CA . ILE A 1 72 ? -14.493 10.272 8.550 1.00 79.12 72 ILE A CA 1
ATOM 571 C C . ILE A 1 72 ? -15.403 11.501 8.677 1.00 79.12 72 ILE A C 1
ATOM 573 O O . ILE A 1 72 ? -14.953 12.618 8.455 1.00 79.12 72 ILE A O 1
ATOM 577 N N . LYS A 1 73 ? -16.665 11.344 9.107 1.00 71.00 73 LYS A N 1
ATOM 578 C CA . LYS A 1 73 ? -17.583 12.486 9.304 1.00 71.00 73 LYS A CA 1
ATOM 579 C C . LYS A 1 73 ? -17.101 13.499 10.350 1.00 71.00 73 LYS A C 1
ATOM 581 O O . LYS A 1 73 ? -17.507 14.654 10.289 1.00 71.00 73 LYS A O 1
ATOM 586 N N . LYS A 1 74 ? -16.261 13.082 11.303 1.00 67.56 74 LYS A N 1
ATOM 587 C CA . LYS A 1 74 ? -15.691 13.955 12.342 1.00 67.56 74 LYS A CA 1
ATOM 588 C C . LYS A 1 74 ? -14.433 14.708 11.898 1.00 67.56 74 LYS A C 1
ATOM 590 O O . LYS A 1 74 ? -13.893 15.465 12.701 1.00 67.56 74 LYS A O 1
ATOM 595 N N . SER A 1 75 ? -13.938 14.518 10.672 1.00 68.94 75 SER A N 1
ATOM 596 C CA . SER A 1 75 ? -12.726 15.212 10.235 1.00 68.94 75 SER A CA 1
ATOM 597 C C . SER A 1 75 ? -12.976 16.719 10.133 1.00 68.94 75 SER A C 1
ATOM 599 O O . SER A 1 75 ? -13.766 17.172 9.302 1.00 68.94 75 SER A O 1
ATOM 601 N N . VAL A 1 76 ? -12.286 17.494 10.966 1.00 77.50 76 VAL A N 1
ATOM 602 C CA . VAL A 1 76 ? -12.239 18.952 10.849 1.00 77.50 76 VAL A CA 1
ATOM 603 C C . VAL A 1 76 ? -11.404 19.288 9.617 1.00 77.50 76 VAL A C 1
ATOM 605 O O . VAL A 1 76 ? -10.275 18.815 9.488 1.00 77.50 76 VAL A O 1
ATOM 608 N N . LYS A 1 77 ? -11.962 20.076 8.694 1.00 79.75 77 LYS A N 1
ATOM 609 C CA . LYS A 1 77 ? -11.176 20.637 7.593 1.00 79.75 77 LYS A CA 1
ATOM 610 C C . LYS A 1 77 ? -10.199 21.646 8.188 1.00 79.75 77 LYS A C 1
ATOM 612 O O . LYS A 1 77 ? -10.634 22.559 8.885 1.00 79.75 77 LYS A O 1
ATOM 617 N N . TYR A 1 78 ? -8.913 21.465 7.919 1.00 85.25 78 TYR A N 1
ATOM 618 C CA . TYR A 1 78 ? -7.917 22.470 8.257 1.00 85.25 78 TYR A CA 1
ATOM 619 C C . TYR A 1 78 ? -8.167 23.743 7.439 1.00 85.25 78 TYR A C 1
ATOM 621 O O . TYR A 1 78 ? -8.701 23.702 6.324 1.00 85.25 78 TYR A O 1
ATOM 629 N N . SER A 1 79 ? -7.843 24.880 8.038 1.00 86.75 79 SER A N 1
ATOM 630 C CA . SER A 1 79 ? -7.746 26.154 7.347 1.00 86.75 79 SER A CA 1
ATOM 631 C C . SER A 1 79 ? -6.514 26.132 6.438 1.00 86.75 79 SER A C 1
ATOM 633 O O . SER A 1 79 ? -5.482 25.587 6.828 1.00 86.75 79 SER A O 1
ATOM 635 N N . PRO A 1 80 ? -6.548 26.775 5.258 1.00 82.00 80 PRO A N 1
ATOM 636 C CA . PRO A 1 80 ? -5.382 26.862 4.376 1.00 82.00 80 PRO A CA 1
ATOM 637 C C . PRO A 1 80 ? -4.142 27.494 5.031 1.00 82.00 80 PRO A C 1
ATOM 639 O O . PRO A 1 80 ? -3.031 27.244 4.573 1.00 82.00 80 PRO A O 1
ATOM 642 N N . SER A 1 81 ? -4.315 28.274 6.103 1.00 89.69 81 SER A N 1
ATOM 643 C CA . SER A 1 81 ? -3.215 28.865 6.876 1.00 89.69 81 SER A CA 1
ATOM 644 C C . SER A 1 81 ? -2.748 28.000 8.055 1.00 89.69 81 SER A C 1
ATOM 646 O O . SER A 1 81 ? -1.814 28.393 8.752 1.00 89.69 81 SER A O 1
ATOM 648 N N . ASP A 1 82 ? -3.390 26.856 8.322 1.00 92.56 82 ASP A N 1
ATOM 649 C CA . ASP A 1 82 ? -2.975 25.969 9.409 1.00 92.56 82 ASP A CA 1
ATOM 650 C C . ASP A 1 82 ? -1.615 25.326 9.088 1.00 92.56 82 ASP A C 1
ATOM 652 O O . ASP A 1 82 ? -1.446 24.739 8.011 1.00 92.56 82 ASP A O 1
ATOM 656 N N . PRO A 1 83 ? -0.659 25.326 10.036 1.00 93.31 83 PRO A N 1
ATOM 657 C CA . PRO A 1 83 ? 0.685 24.795 9.805 1.00 93.31 83 PRO A CA 1
ATOM 658 C C . PRO A 1 83 ? 0.657 23.313 9.419 1.00 93.31 83 PRO A C 1
ATOM 660 O O . PRO A 1 83 ? 1.387 22.884 8.532 1.00 93.31 83 PRO A O 1
ATOM 663 N N . LYS A 1 84 ? -0.267 22.541 10.001 1.00 89.25 84 LYS A N 1
ATOM 664 C CA . LYS A 1 84 ? -0.449 21.124 9.675 1.00 89.25 84 LYS A CA 1
ATOM 665 C C . LYS A 1 84 ? -0.891 20.909 8.222 1.00 89.25 84 LYS A C 1
ATOM 667 O O . LYS A 1 84 ? -0.424 19.970 7.584 1.00 89.25 84 LYS A O 1
ATOM 672 N N . GLN A 1 85 ? -1.763 21.762 7.678 1.00 90.50 85 GLN A N 1
ATOM 673 C CA . GLN A 1 85 ? -2.174 21.652 6.275 1.00 90.50 85 GLN 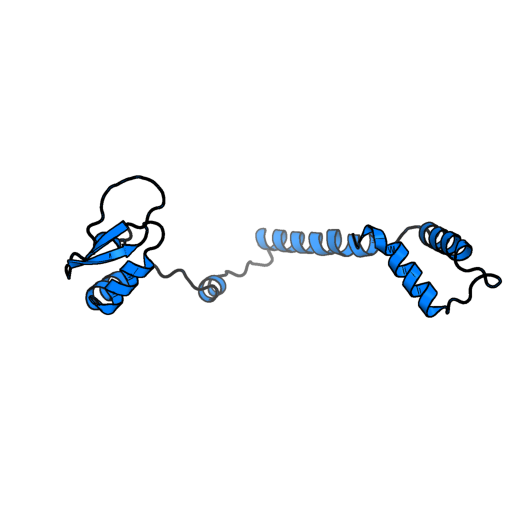A CA 1
ATOM 674 C C . GLN A 1 85 ? -1.018 21.992 5.333 1.00 90.50 85 GLN A C 1
ATOM 676 O O . GLN A 1 85 ? -0.839 21.315 4.317 1.00 90.50 85 GLN A O 1
ATOM 681 N N . LEU A 1 86 ? -0.219 23.002 5.684 1.00 92.81 86 LEU A N 1
ATOM 682 C CA . LEU A 1 86 ? 0.969 23.374 4.924 1.00 92.81 86 LEU A CA 1
ATOM 683 C C . LEU A 1 86 ? 2.010 22.248 4.921 1.00 92.81 86 LEU A C 1
ATOM 685 O O . LEU A 1 86 ? 2.499 21.878 3.859 1.00 92.81 86 LEU A O 1
ATOM 689 N N . GLU A 1 87 ? 2.294 21.649 6.078 1.00 94.12 87 GLU A N 1
ATOM 690 C CA . GLU A 1 87 ? 3.208 20.505 6.199 1.00 94.12 87 GLU A CA 1
ATOM 691 C C . GLU A 1 87 ? 2.741 19.308 5.368 1.00 94.12 87 GLU A C 1
ATOM 693 O O . GLU A 1 87 ? 3.526 18.741 4.608 1.00 94.12 87 GLU A O 1
ATOM 698 N N . MET A 1 88 ? 1.454 18.957 5.449 1.00 92.12 88 MET A N 1
ATOM 699 C CA . MET A 1 88 ? 0.880 17.879 4.638 1.00 92.12 88 MET A CA 1
ATOM 700 C C . MET A 1 88 ? 0.997 18.172 3.139 1.00 92.12 88 MET A C 1
ATOM 702 O O . MET A 1 88 ? 1.370 17.293 2.363 1.00 92.12 88 MET A O 1
ATOM 706 N N . THR A 1 89 ? 0.704 19.406 2.729 1.00 93.38 89 THR A N 1
ATOM 707 C CA . THR A 1 89 ? 0.795 19.829 1.325 1.00 93.38 89 THR A CA 1
ATOM 708 C C . THR A 1 89 ? 2.237 19.760 0.829 1.00 93.38 89 THR A C 1
ATOM 710 O O . THR A 1 89 ? 2.495 19.186 -0.227 1.00 93.38 89 THR A O 1
ATOM 713 N N . ASN A 1 90 ? 3.191 20.265 1.612 1.00 93.81 90 ASN A N 1
ATOM 714 C CA . ASN A 1 90 ? 4.611 20.224 1.273 1.00 93.81 90 ASN A CA 1
ATOM 715 C C . ASN A 1 90 ? 5.135 18.788 1.187 1.00 93.81 90 ASN A C 1
ATOM 717 O O . ASN A 1 90 ? 5.865 18.471 0.255 1.00 93.81 90 ASN A O 1
ATOM 721 N N . ALA A 1 91 ? 4.730 17.901 2.100 1.00 94.00 91 ALA A N 1
ATOM 722 C CA . ALA A 1 91 ? 5.111 16.490 2.051 1.00 94.00 91 ALA A CA 1
ATOM 723 C C . ALA A 1 91 ? 4.617 15.808 0.764 1.00 94.00 91 ALA A C 1
ATOM 725 O O . ALA A 1 91 ? 5.373 15.084 0.118 1.00 94.00 91 ALA A O 1
ATOM 726 N N . LEU A 1 92 ? 3.376 16.086 0.348 1.00 93.31 92 LEU A N 1
ATOM 727 C CA . LEU A 1 92 ? 2.833 15.579 -0.915 1.00 93.31 92 LEU A CA 1
ATOM 728 C C . LEU A 1 92 ? 3.594 16.123 -2.126 1.00 93.31 92 LEU A C 1
ATOM 730 O O . LEU A 1 92 ? 3.924 15.360 -3.033 1.00 93.31 92 LEU A O 1
ATOM 734 N N . ILE A 1 93 ? 3.899 17.422 -2.137 1.00 93.75 93 ILE A N 1
ATOM 735 C CA . ILE A 1 93 ? 4.676 18.046 -3.214 1.00 93.75 93 ILE A CA 1
ATOM 736 C C . ILE A 1 93 ? 6.063 17.410 -3.303 1.00 93.75 93 ILE A C 1
ATOM 738 O O . ILE A 1 93 ? 6.479 17.037 -4.396 1.00 93.75 93 ILE A O 1
ATOM 742 N N . MET A 1 94 ? 6.757 17.240 -2.177 1.00 93.69 94 MET A N 1
ATOM 743 C CA . MET A 1 94 ? 8.093 16.641 -2.149 1.00 93.69 94 MET A CA 1
ATOM 744 C C . MET A 1 94 ? 8.085 15.185 -2.615 1.00 93.69 94 MET A C 1
ATOM 746 O O . MET A 1 94 ? 8.979 14.794 -3.356 1.00 93.69 94 MET A O 1
ATOM 750 N N . PHE A 1 95 ? 7.061 14.406 -2.268 1.00 92.94 95 PHE A N 1
ATOM 751 C CA . PHE A 1 95 ? 6.917 13.040 -2.773 1.00 92.94 95 PHE A CA 1
ATOM 752 C C . PHE A 1 95 ? 6.715 13.007 -4.296 1.00 92.94 95 PHE A C 1
ATOM 754 O O . PHE A 1 95 ? 7.367 12.249 -5.011 1.00 92.94 95 PHE A O 1
ATOM 761 N N . ILE A 1 96 ? 5.830 13.856 -4.826 1.00 90.94 96 ILE A N 1
ATOM 762 C CA . ILE A 1 96 ? 5.541 13.877 -6.266 1.00 90.94 96 ILE A CA 1
ATOM 763 C C . ILE A 1 96 ? 6.741 14.418 -7.051 1.00 90.94 96 ILE A C 1
ATOM 765 O O . ILE A 1 96 ? 7.202 13.792 -8.004 1.00 90.94 96 ILE A O 1
ATOM 769 N N . ALA A 1 97 ? 7.243 15.589 -6.670 1.00 91.06 97 ALA A N 1
ATOM 770 C CA . ALA A 1 97 ? 8.294 16.273 -7.410 1.00 91.06 97 ALA A CA 1
ATOM 771 C C . ALA A 1 97 ? 9.678 15.656 -7.176 1.00 91.06 97 ALA A C 1
ATOM 773 O O . ALA A 1 97 ? 10.493 15.625 -8.093 1.00 91.06 97 ALA A O 1
ATOM 774 N N . GLY A 1 98 ? 9.945 15.183 -5.959 1.00 83.44 98 GLY A N 1
ATOM 775 C CA . GLY A 1 98 ? 11.211 14.571 -5.581 1.00 83.44 98 GLY A CA 1
ATOM 776 C C . GLY A 1 98 ? 11.273 13.109 -5.988 1.00 83.44 98 GLY A C 1
ATOM 777 O O . GLY A 1 98 ? 12.128 12.743 -6.782 1.00 83.44 98 GLY A O 1
ATOM 778 N N . ASP A 1 99 ? 10.358 12.279 -5.494 1.00 85.06 99 ASP A N 1
ATOM 779 C CA . ASP A 1 99 ? 10.495 10.829 -5.650 1.00 85.06 99 ASP A CA 1
ATOM 780 C C . ASP A 1 99 ? 9.945 10.344 -6.995 1.00 85.06 99 ASP A C 1
ATOM 782 O O . ASP A 1 99 ? 10.636 9.647 -7.742 1.00 85.06 99 ASP A O 1
ATOM 786 N N . LEU A 1 100 ? 8.716 10.734 -7.350 1.00 85.12 100 LEU A N 1
ATOM 787 C CA . LEU A 1 100 ? 8.071 10.211 -8.560 1.00 85.12 100 LEU A CA 1
ATOM 788 C C . LEU A 1 100 ? 8.728 10.729 -9.846 1.00 85.12 100 LEU A C 1
ATOM 790 O O . LEU A 1 100 ? 8.997 9.939 -10.754 1.00 85.12 100 LEU A O 1
ATOM 794 N N . LEU A 1 101 ? 9.029 12.029 -9.932 1.00 84.94 101 LEU A N 1
ATOM 795 C CA . LEU A 1 101 ? 9.714 12.575 -11.110 1.00 84.94 101 LEU A CA 1
ATOM 796 C C . LEU A 1 101 ? 11.169 12.102 -11.203 1.00 84.94 101 LEU A C 1
ATOM 798 O O . LEU A 1 101 ? 11.644 11.855 -12.312 1.00 84.94 101 LEU A O 1
ATOM 802 N N . ALA A 1 102 ? 11.876 11.910 -10.082 1.00 82.44 102 ALA A N 1
ATOM 803 C CA . ALA A 1 102 ? 13.246 11.400 -10.129 1.00 82.44 102 ALA A CA 1
ATOM 804 C C . ALA A 1 102 ? 13.322 10.025 -10.796 1.00 82.44 102 ALA A C 1
ATOM 806 O O . ALA A 1 102 ? 14.230 9.796 -11.589 1.00 82.44 102 ALA A O 1
ATOM 807 N N . VAL A 1 103 ? 12.351 9.136 -10.565 1.00 82.69 103 VAL A N 1
ATOM 808 C CA . VAL A 1 103 ? 12.305 7.838 -11.258 1.00 82.69 103 VAL A CA 1
ATOM 809 C C . VAL A 1 103 ? 12.182 8.021 -12.771 1.00 82.69 103 VAL A C 1
ATOM 811 O O . VAL A 1 103 ? 12.855 7.322 -13.523 1.00 82.69 103 VAL A O 1
ATOM 814 N N . GLN A 1 104 ? 11.379 8.980 -13.234 1.00 83.88 104 GLN A N 1
ATOM 815 C CA . GLN A 1 104 ? 11.200 9.228 -14.664 1.00 83.88 104 GLN A CA 1
ATOM 816 C C . GLN A 1 104 ? 12.480 9.748 -15.334 1.00 83.88 104 GLN A C 1
ATOM 818 O O . GLN A 1 104 ? 12.816 9.304 -16.430 1.00 83.88 104 GLN A O 1
ATOM 823 N N . TYR A 1 105 ? 13.193 10.675 -14.691 1.00 83.75 105 TYR A N 1
ATOM 824 C CA . TYR A 1 105 ? 14.372 11.308 -15.289 1.00 83.75 105 TYR A CA 1
ATOM 825 C C . TYR A 1 105 ? 15.665 10.518 -15.066 1.00 83.75 105 TYR A C 1
ATOM 827 O O . TYR A 1 105 ? 16.475 10.410 -15.982 1.00 83.75 105 TYR A O 1
ATOM 835 N N . LEU A 1 106 ? 15.862 9.926 -13.884 1.00 83.38 106 LEU A N 1
ATOM 836 C CA . LEU A 1 106 ? 17.080 9.171 -13.560 1.00 83.38 106 LEU A CA 1
ATOM 837 C C . LEU A 1 106 ? 17.100 7.768 -14.179 1.00 83.38 106 LEU A C 1
ATOM 839 O O . LEU A 1 106 ? 18.169 7.171 -14.289 1.00 83.38 106 LEU A O 1
ATOM 843 N N . ALA A 1 107 ? 15.950 7.235 -14.607 1.00 84.19 107 ALA A N 1
ATOM 844 C CA . ALA A 1 107 ? 15.896 5.970 -15.343 1.00 84.19 107 ALA A CA 1
ATOM 845 C C . ALA A 1 107 ? 16.382 6.095 -16.798 1.00 84.19 107 ALA A C 1
ATOM 847 O O . ALA A 1 107 ? 16.632 5.076 -17.448 1.00 84.19 107 ALA A O 1
ATOM 848 N N . ILE A 1 108 ? 16.527 7.317 -17.321 1.00 85.38 108 ILE A N 1
ATOM 849 C CA . ILE A 1 108 ? 17.028 7.553 -18.675 1.00 85.38 108 ILE A CA 1
ATOM 850 C C . ILE A 1 108 ? 18.562 7.503 -18.631 1.00 85.38 108 ILE A C 1
ATOM 852 O O . ILE A 1 108 ? 19.187 8.324 -17.956 1.00 85.38 108 ILE A O 1
ATOM 856 N N . PRO A 1 109 ? 19.210 6.562 -19.339 1.00 85.56 109 PRO A N 1
ATOM 857 C CA . PRO A 1 109 ? 20.662 6.513 -19.369 1.00 85.56 109 PRO A CA 1
ATOM 858 C C . PRO A 1 109 ? 21.216 7.761 -20.065 1.00 85.56 109 PRO A C 1
ATOM 860 O O . PRO A 1 109 ? 20.762 8.138 -21.141 1.00 85.56 109 PRO A O 1
ATOM 863 N N . ALA A 1 110 ? 22.259 8.363 -19.491 1.00 89.50 110 ALA A N 1
ATOM 864 C CA . ALA A 1 110 ? 22.905 9.553 -20.054 1.00 89.50 110 ALA A CA 1
ATOM 865 C C . ALA A 1 110 ? 23.630 9.304 -21.396 1.00 89.50 110 ALA A C 1
ATOM 867 O O . ALA A 1 110 ? 24.063 10.249 -22.047 1.00 89.50 110 ALA A O 1
ATOM 868 N N . THR A 1 111 ? 23.813 8.039 -21.799 1.00 91.25 111 THR A N 1
ATOM 869 C CA . THR A 1 111 ? 24.555 7.656 -23.011 1.00 91.25 111 THR A CA 1
ATOM 870 C C . THR A 1 111 ? 23.889 6.486 -23.733 1.00 91.25 111 THR A C 1
ATOM 872 O O . THR A 1 111 ? 23.199 5.671 -23.118 1.00 91.25 111 THR A O 1
ATOM 875 N N . SER A 1 112 ? 24.167 6.353 -25.032 1.00 89.50 112 SER A N 1
ATOM 876 C CA . SER A 1 112 ? 23.782 5.204 -25.866 1.00 89.50 112 SER A CA 1
ATOM 877 C C . SER A 1 112 ? 24.602 3.938 -25.590 1.00 89.50 112 SER A C 1
ATOM 879 O O . SER A 1 112 ? 24.239 2.861 -26.064 1.00 89.50 112 SER A O 1
ATOM 881 N N . ALA A 1 113 ? 25.675 4.021 -24.796 1.00 89.31 113 ALA A N 1
ATOM 882 C CA . ALA A 1 113 ? 26.604 2.916 -24.553 1.00 89.31 113 ALA A CA 1
ATOM 883 C C . ALA A 1 113 ? 25.942 1.590 -24.095 1.00 89.31 113 ALA A C 1
ATOM 885 O O . ALA A 1 113 ? 26.394 0.521 -24.521 1.00 89.31 113 ALA A O 1
ATOM 886 N N . PRO A 1 114 ? 24.874 1.580 -23.262 1.00 85.62 114 PRO A N 1
ATOM 887 C CA . PRO A 1 114 ? 24.160 0.346 -22.925 1.00 85.62 114 PRO A CA 1
ATOM 888 C C . PRO A 1 114 ? 23.509 -0.322 -24.145 1.00 85.62 114 PRO A C 1
ATOM 890 O O . PRO A 1 114 ? 23.565 -1.545 -24.282 1.00 85.62 114 PRO A O 1
ATOM 893 N N . VAL A 1 115 ? 22.940 0.481 -25.044 1.00 87.56 115 VAL A N 1
ATOM 894 C CA . VAL A 1 115 ? 22.280 0.030 -26.275 1.00 87.56 115 VAL A CA 1
ATOM 895 C C . VAL A 1 115 ? 23.313 -0.435 -27.307 1.00 87.56 115 VAL A C 1
ATOM 897 O O . VAL A 1 115 ? 23.143 -1.479 -27.929 1.00 87.56 115 VAL A O 1
ATOM 900 N N . GLU A 1 116 ? 24.448 0.250 -27.429 1.00 89.88 116 GLU A N 1
ATOM 901 C CA . GLU A 1 116 ? 25.557 -0.183 -28.293 1.00 89.88 116 GLU A CA 1
ATOM 902 C C . GLU A 1 116 ? 26.143 -1.529 -27.850 1.00 89.88 116 GLU A C 1
ATOM 904 O O . GLU A 1 116 ? 26.404 -2.409 -28.673 1.00 89.88 116 GLU A O 1
ATOM 909 N N . ARG A 1 117 ? 26.292 -1.747 -26.535 1.00 88.31 117 ARG A N 1
ATOM 910 C CA . ARG A 1 117 ? 26.733 -3.040 -25.986 1.00 88.31 117 ARG A CA 1
ATOM 911 C C . ARG A 1 117 ? 25.726 -4.155 -26.279 1.00 88.31 117 ARG A C 1
ATOM 913 O O . ARG A 1 117 ? 26.140 -5.289 -26.554 1.00 88.31 117 ARG A O 1
ATOM 920 N N . LEU A 1 118 ? 24.429 -3.840 -26.247 1.00 87.25 118 LEU A N 1
ATOM 921 C CA . LEU A 1 118 ? 23.369 -4.755 -26.664 1.00 87.25 118 LEU A CA 1
ATOM 922 C C . LEU A 1 118 ? 23.528 -5.123 -28.144 1.00 87.25 118 LEU A C 1
ATOM 924 O O . LEU A 1 118 ? 23.640 -6.309 -28.448 1.00 87.25 118 LEU A O 1
ATOM 928 N N . PHE A 1 119 ? 23.642 -4.138 -29.041 1.00 85.62 119 PHE A N 1
ATOM 929 C CA . PHE A 1 119 ? 23.792 -4.376 -30.482 1.00 85.62 119 PHE A CA 1
ATOM 930 C C . PHE A 1 119 ? 25.094 -5.095 -30.852 1.00 85.62 119 PHE A C 1
ATOM 932 O O . PHE A 1 119 ? 25.096 -5.973 -31.711 1.00 85.62 119 PHE A O 1
ATOM 939 N N . SER A 1 120 ? 26.190 -4.815 -30.150 1.00 87.62 120 SER A N 1
ATOM 940 C CA . SER A 1 120 ? 27.457 -5.535 -30.320 1.00 87.62 120 SER A CA 1
ATOM 941 C C . SER A 1 120 ? 27.328 -7.018 -29.951 1.00 87.62 120 SER A C 1
ATOM 943 O O . SER A 1 120 ? 27.819 -7.901 -30.657 1.00 87.62 120 SER A O 1
ATOM 945 N N . THR A 1 121 ? 26.620 -7.320 -28.858 1.00 84.31 121 THR A N 1
ATOM 946 C CA . THR A 1 121 ? 26.352 -8.703 -28.428 1.00 84.31 121 THR A CA 1
ATOM 947 C C . THR A 1 121 ? 25.376 -9.399 -29.380 1.00 84.31 121 THR A C 1
ATOM 949 O O . THR A 1 121 ? 25.573 -10.559 -29.751 1.00 84.31 121 THR A O 1
ATOM 952 N N . ALA A 1 122 ? 24.356 -8.670 -29.825 1.00 84.81 122 ALA A N 1
ATOM 953 C CA . ALA A 1 122 ? 23.394 -9.093 -30.829 1.0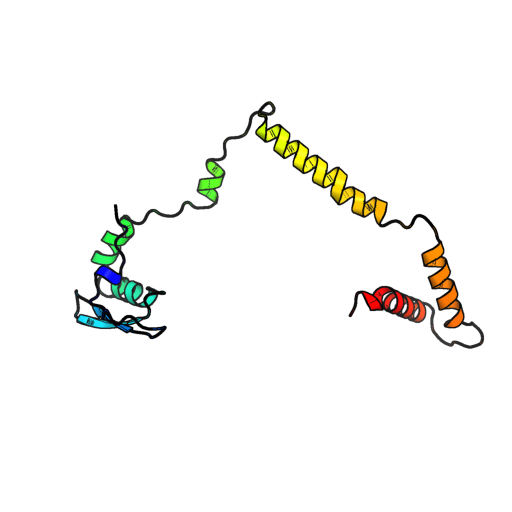0 84.81 122 ALA A CA 1
ATOM 954 C C . ALA A 1 122 ? 24.074 -9.453 -32.157 1.00 84.81 122 ALA A C 1
ATOM 956 O O . ALA A 1 122 ? 23.826 -10.542 -32.660 1.00 84.81 122 ALA A O 1
ATOM 957 N N . GLY A 1 123 ? 25.006 -8.642 -32.666 1.00 80.75 123 GLY A N 1
ATOM 958 C CA . GLY A 1 123 ? 25.728 -8.905 -33.922 1.00 80.75 123 GLY A CA 1
ATOM 959 C C . GLY A 1 123 ? 26.669 -10.118 -33.886 1.00 80.75 123 GLY A C 1
ATOM 960 O O . GLY A 1 123 ? 27.047 -10.659 -34.925 1.00 80.75 123 GLY A O 1
ATOM 961 N N . LYS A 1 124 ? 27.036 -10.611 -32.695 1.00 79.75 124 LYS A N 1
ATOM 962 C CA . LYS A 1 124 ? 27.714 -11.915 -32.559 1.00 79.75 124 LYS A CA 1
ATOM 963 C C . LYS A 1 124 ? 26.749 -13.086 -32.749 1.00 79.75 124 LYS A C 1
ATOM 965 O O . LYS A 1 124 ? 27.176 -14.144 -3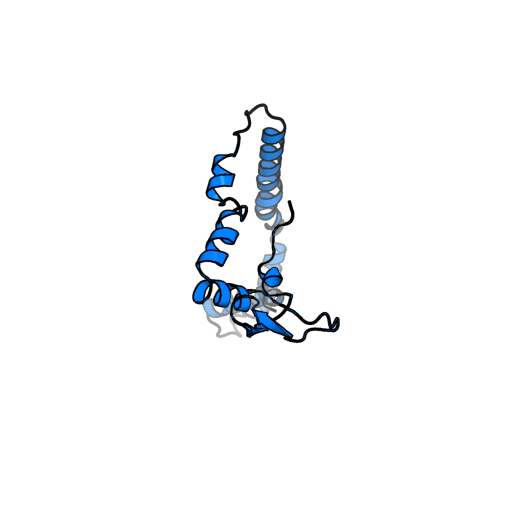3.199 1.00 79.75 124 LYS A O 1
ATOM 970 N N . THR A 1 125 ? 25.480 -12.888 -32.395 1.00 73.31 125 THR A N 1
ATOM 971 C CA . THR A 1 125 ? 24.419 -13.904 -32.439 1.00 73.31 125 THR A CA 1
ATOM 972 C C . THR A 1 125 ? 23.704 -13.899 -33.787 1.00 73.31 125 THR A C 1
ATOM 974 O O . THR A 1 125 ? 23.454 -14.956 -34.344 1.00 73.31 125 THR A O 1
ATOM 977 N N . PHE A 1 126 ? 23.415 -12.719 -34.332 1.00 73.62 126 PHE A N 1
ATOM 978 C CA . PHE A 1 126 ? 22.771 -12.513 -35.620 1.00 73.62 126 PHE A CA 1
ATOM 979 C C . PHE A 1 126 ? 23.823 -12.085 -36.636 1.00 73.62 126 PHE A C 1
ATOM 981 O O . PHE A 1 126 ? 24.211 -10.920 -36.708 1.00 73.62 126 PHE A O 1
ATOM 988 N N . ARG A 1 127 ? 24.320 -13.063 -37.395 1.00 74.31 127 ARG A N 1
ATOM 989 C CA . ARG A 1 127 ? 25.101 -12.817 -38.608 1.00 74.31 127 ARG A CA 1
ATOM 990 C C . ARG A 1 127 ? 24.286 -13.282 -39.810 1.00 74.31 127 ARG A C 1
ATOM 992 O O . ARG A 1 127 ? 23.874 -14.447 -39.797 1.00 74.31 127 ARG A O 1
ATOM 999 N N . PRO A 1 128 ? 24.081 -12.431 -40.828 1.00 65.62 128 PRO A N 1
ATOM 1000 C CA . PRO A 1 128 ? 23.222 -12.751 -41.965 1.00 65.62 128 PRO A CA 1
ATOM 1001 C C . PRO A 1 128 ? 23.686 -14.004 -42.720 1.00 65.62 128 PRO A C 1
ATOM 1003 O O . PRO A 1 128 ? 22.850 -14.748 -43.220 1.00 65.62 128 PRO A O 1
ATOM 1006 N N . GLU A 1 129 ? 24.987 -14.323 -42.728 1.00 70.44 129 GLU A N 1
ATOM 1007 C CA . GLU A 1 129 ? 25.480 -15.531 -43.409 1.00 70.44 129 GLU A CA 1
ATOM 1008 C C . GLU A 1 129 ? 25.353 -16.824 -42.583 1.00 70.44 129 GLU A C 1
ATOM 1010 O O . GLU A 1 129 ? 25.517 -17.915 -43.127 1.00 70.44 129 GLU A O 1
ATOM 1015 N N . ARG A 1 130 ? 25.104 -16.746 -41.265 1.00 70.56 130 ARG A N 1
ATOM 1016 C CA . ARG A 1 130 ? 25.140 -17.917 -40.358 1.00 70.56 130 ARG A CA 1
ATOM 1017 C C . ARG A 1 130 ? 23.868 -18.160 -39.549 1.00 70.56 130 ARG A C 1
ATOM 1019 O O . ARG A 1 130 ? 23.812 -19.150 -38.823 1.00 70.56 130 ARG A O 1
ATOM 1026 N N . CYS A 1 131 ? 22.851 -17.308 -39.652 1.00 69.44 131 CYS A N 1
ATOM 1027 C CA . CYS A 1 1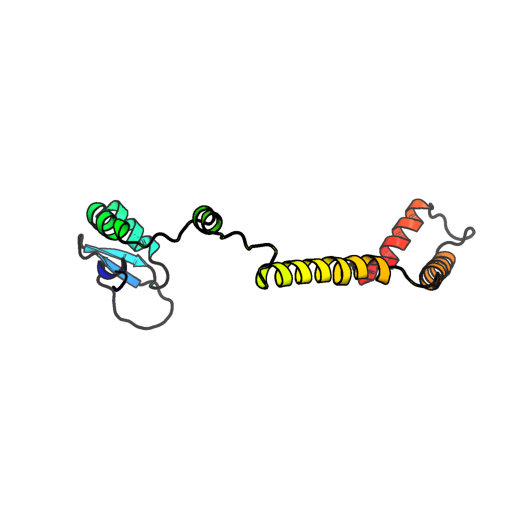31 ? 21.602 -17.454 -38.904 1.00 69.44 131 CYS A CA 1
ATOM 1028 C C . CYS A 1 131 ? 20.371 -17.432 -39.813 1.00 69.44 131 CYS A C 1
ATOM 1030 O O . CYS A 1 131 ? 20.216 -16.544 -40.638 1.00 69.44 131 CYS A O 1
ATOM 1032 N N . ARG A 1 132 ? 19.463 -18.398 -39.608 1.00 73.06 132 ARG A N 1
ATOM 1033 C CA . ARG A 1 132 ? 18.123 -18.475 -40.231 1.00 73.06 132 ARG A CA 1
ATOM 1034 C C . ARG A 1 132 ? 17.011 -17.947 -39.313 1.00 73.06 132 ARG A C 1
ATOM 1036 O O . ARG A 1 132 ? 15.857 -18.347 -39.436 1.00 73.06 132 ARG A O 1
ATOM 1043 N N . LEU A 1 133 ? 17.360 -17.131 -38.323 1.00 82.75 133 LEU A N 1
ATOM 1044 C CA . LEU A 1 133 ? 16.393 -16.651 -37.345 1.00 82.75 133 LEU A CA 1
ATOM 1045 C C . LEU A 1 133 ? 15.598 -15.485 -37.935 1.00 82.75 133 LEU A C 1
ATOM 1047 O O . LEU A 1 133 ? 16.196 -14.545 -38.444 1.00 82.75 133 LEU A O 1
ATOM 1051 N N . ALA A 1 134 ? 14.270 -15.538 -37.844 1.00 86.88 134 ALA A N 1
ATOM 1052 C CA . ALA A 1 134 ? 13.426 -14.411 -38.224 1.00 86.88 134 ALA A CA 1
ATOM 1053 C C . ALA A 1 134 ? 13.604 -13.241 -37.239 1.00 86.88 134 ALA A C 1
ATOM 1055 O O . ALA A 1 134 ? 13.739 -13.466 -36.031 1.00 86.88 134 ALA A O 1
ATOM 1056 N N . ASP A 1 135 ? 13.527 -12.007 -37.739 1.00 86.00 135 ASP A N 1
ATOM 1057 C CA . ASP A 1 135 ? 13.759 -10.778 -36.962 1.00 86.00 135 ASP A CA 1
ATOM 1058 C C . ASP A 1 135 ? 12.905 -10.714 -35.686 1.00 86.00 135 ASP A C 1
ATOM 1060 O O . ASP A 1 135 ? 13.413 -10.452 -34.597 1.00 86.00 135 ASP A O 1
ATOM 1064 N N . GLY A 1 136 ? 11.621 -11.077 -35.779 1.00 89.56 136 GLY A N 1
ATOM 1065 C CA . GLY A 1 136 ? 10.722 -11.082 -34.621 1.00 89.56 136 GLY A CA 1
ATOM 1066 C C . GLY A 1 136 ? 11.065 -12.142 -33.564 1.00 89.56 136 GLY A C 1
ATOM 1067 O O . GLY A 1 136 ? 10.761 -11.971 -32.384 1.00 89.56 136 GLY A O 1
ATOM 1068 N N . THR A 1 137 ? 11.705 -13.252 -33.946 1.00 89.19 137 THR A N 1
ATOM 1069 C CA . THR A 1 137 ? 12.209 -14.240 -32.977 1.00 89.19 137 THR A CA 1
ATOM 1070 C C . THR A 1 137 ? 13.500 -13.743 -32.334 1.00 89.19 137 THR A C 1
ATOM 1072 O O . THR A 1 137 ? 13.703 -13.931 -31.135 1.00 89.19 137 THR A O 1
ATOM 1075 N N . PHE A 1 138 ? 14.352 -13.072 -33.107 1.00 87.69 138 PHE A N 1
ATOM 1076 C CA . PHE A 1 138 ? 15.587 -12.475 -32.616 1.00 87.69 138 PHE A CA 1
ATOM 1077 C C . PHE A 1 138 ? 15.338 -11.385 -31.569 1.00 87.69 138 PHE A C 1
ATOM 1079 O O . PHE A 1 138 ? 15.936 -11.421 -30.492 1.00 87.69 138 PHE A O 1
ATOM 1086 N N . GLU A 1 139 ? 14.405 -10.476 -31.842 1.00 89.81 139 GLU A N 1
ATOM 1087 C CA . GLU A 1 139 ? 14.000 -9.414 -30.919 1.00 89.81 139 GLU A CA 1
ATOM 1088 C C . GLU A 1 139 ? 13.523 -9.982 -29.575 1.00 89.81 139 GLU A C 1
ATOM 1090 O O . GLU A 1 139 ? 14.004 -9.582 -28.511 1.00 89.81 139 GLU A O 1
ATOM 1095 N N . LYS A 1 140 ? 12.646 -10.994 -29.611 1.00 90.62 140 LYS A N 1
ATOM 1096 C CA . LYS A 1 140 ? 12.144 -11.671 -28.404 1.00 90.62 140 LYS A CA 1
ATOM 1097 C C . LYS A 1 140 ? 13.269 -12.304 -27.589 1.00 90.62 140 LYS A C 1
ATOM 1099 O O . LYS A 1 140 ? 13.295 -12.170 -26.366 1.00 90.62 140 LYS A O 1
ATOM 1104 N N . LEU A 1 141 ? 14.221 -12.968 -28.247 1.00 88.44 141 LEU A N 1
ATOM 1105 C CA . LEU A 1 141 ? 15.378 -13.554 -27.567 1.00 88.44 141 LEU A CA 1
ATOM 1106 C C . LEU A 1 141 ? 16.267 -12.483 -26.926 1.00 88.44 141 LEU A C 1
ATOM 1108 O O . LEU A 1 141 ? 16.754 -12.691 -25.813 1.00 88.44 141 LEU A O 1
ATOM 1112 N N . MET A 1 142 ? 16.446 -11.332 -27.578 1.00 87.69 142 MET A N 1
ATOM 1113 C CA . MET A 1 142 ? 17.189 -10.207 -27.003 1.00 87.69 142 MET A CA 1
ATOM 1114 C C . MET A 1 142 ? 16.481 -9.619 -25.785 1.00 87.69 142 MET A C 1
ATOM 1116 O O . MET A 1 142 ? 17.125 -9.407 -24.757 1.00 87.69 142 MET A O 1
ATOM 1120 N N . MET A 1 143 ? 15.159 -9.450 -25.839 1.00 88.81 143 MET A N 1
ATOM 1121 C CA . MET A 1 143 ? 14.369 -8.990 -24.695 1.00 88.81 143 MET A CA 1
ATOM 1122 C C . MET A 1 143 ? 14.515 -9.929 -23.488 1.00 88.81 143 MET A C 1
ATOM 1124 O O . MET A 1 143 ? 14.769 -9.475 -22.370 1.00 88.81 143 MET A O 1
ATOM 1128 N N . VAL A 1 144 ? 14.431 -11.246 -23.705 1.00 89.62 144 VAL A N 1
ATOM 1129 C CA . VAL A 1 144 ? 14.629 -12.250 -22.643 1.00 89.62 144 VAL A CA 1
ATOM 1130 C C . VAL A 1 144 ? 16.066 -12.220 -22.109 1.00 89.62 144 VAL A C 1
ATOM 1132 O O . VAL A 1 144 ? 16.273 -12.278 -20.897 1.00 89.62 144 VAL A O 1
ATOM 1135 N N . LYS A 1 145 ? 17.073 -12.076 -22.979 1.00 87.00 145 LYS A N 1
ATOM 1136 C CA . LYS A 1 145 ? 18.491 -11.978 -22.588 1.00 87.00 145 LYS A CA 1
ATOM 1137 C C . LYS A 1 145 ? 18.757 -10.756 -21.702 1.00 87.00 145 LYS A C 1
ATOM 1139 O O . LYS A 1 145 ? 19.430 -10.899 -20.681 1.00 87.00 145 LYS A O 1
ATOM 1144 N N . CYS A 1 146 ? 18.234 -9.586 -22.071 1.00 86.69 146 CYS A N 1
ATOM 1145 C CA . CYS A 1 146 ? 18.385 -8.340 -21.311 1.00 86.69 146 CYS A CA 1
ATOM 1146 C C . CYS A 1 146 ? 17.739 -8.427 -19.927 1.00 86.69 146 CYS A C 1
ATOM 1148 O O . CYS A 1 146 ? 18.338 -8.014 -18.936 1.00 86.69 146 CYS A O 1
ATOM 1150 N N . ASN A 1 147 ? 16.547 -9.019 -19.856 1.00 88.94 147 ASN A N 1
ATOM 1151 C CA . ASN A 1 147 ? 15.769 -9.109 -18.622 1.00 88.94 147 ASN A CA 1
ATOM 1152 C C . ASN A 1 147 ? 16.088 -10.356 -17.785 1.00 88.94 147 ASN A C 1
ATOM 1154 O O . ASN A 1 147 ? 15.577 -10.499 -16.679 1.00 88.94 147 ASN A O 1
ATOM 1158 N N . GLY A 1 148 ? 16.970 -11.246 -18.246 1.00 86.69 148 GLY A N 1
ATOM 1159 C CA . GLY A 1 148 ? 17.254 -12.526 -17.588 1.00 86.69 148 GLY A CA 1
ATOM 1160 C C . GLY A 1 148 ? 17.845 -12.431 -16.174 1.00 86.69 148 GLY A C 1
ATOM 1161 O O . GLY A 1 148 ? 17.899 -13.440 -15.480 1.00 86.69 148 GLY A O 1
ATOM 1162 N N . LYS A 1 149 ? 18.297 -11.249 -15.732 1.00 82.38 149 LYS A N 1
ATOM 1163 C CA . LYS A 1 149 ? 18.681 -10.998 -14.329 1.00 82.38 149 LYS A CA 1
ATOM 1164 C C . LYS A 1 149 ? 17.498 -10.602 -13.437 1.00 82.38 149 LYS A C 1
ATOM 1166 O O . LYS A 1 149 ? 17.591 -10.793 -12.236 1.00 82.38 149 LYS A O 1
ATOM 1171 N N . MET A 1 150 ? 16.431 -10.052 -14.019 1.00 81.62 150 MET A N 1
ATOM 1172 C CA . MET A 1 150 ? 15.199 -9.648 -13.324 1.00 81.62 150 MET A CA 1
ATOM 1173 C C . MET A 1 150 ? 14.140 -10.760 -13.304 1.00 81.62 150 MET A C 1
ATOM 1175 O O . MET A 1 150 ? 13.187 -10.684 -12.542 1.00 81.62 150 MET A O 1
ATOM 1179 N N . LEU A 1 151 ? 14.294 -11.773 -14.162 1.00 75.81 151 LEU A N 1
ATOM 1180 C CA . LEU A 1 151 ? 13.384 -12.917 -14.296 1.00 75.81 151 LEU A CA 1
ATOM 1181 C C . LEU A 1 151 ? 13.821 -14.149 -13.476 1.00 75.81 151 LEU A C 1
ATOM 1183 O O . LEU A 1 151 ? 13.282 -15.233 -13.691 1.00 75.81 151 LEU A O 1
ATOM 1187 N N . LYS A 1 152 ? 14.830 -14.010 -12.609 1.00 61.66 152 LYS A N 1
ATOM 1188 C CA . LYS A 1 152 ? 15.354 -15.081 -11.752 1.00 61.66 152 LYS A CA 1
ATOM 1189 C C . LYS A 1 152 ? 14.913 -14.907 -10.312 1.00 61.66 152 LYS A C 1
ATOM 1191 O O . LYS A 1 152 ? 14.880 -13.740 -9.870 1.00 61.66 152 LYS A O 1
#

Radius of gyration: 34.14 Å; chains: 1; bounding box: 60×57×80 Å

Organism: Mytilus edulis (NCBI:txid6550)